Protein AF-A0A2T4ZA28-F1 (afdb_monomer)

Organism: NCBI:txid1121389

Secondary structure (DSSP, 8-state):
-------HHHHHHHHHHHHIIIIIHHHHHTT--HHHHHHHHHHHHHSS--HHHH--TTTS-HHHHHHHHHHHHHHS------------

pLDDT: mean 70.66, std 9.19, range [39.12, 84.0]

Solvent-accessible surface area (backbone atoms only — not comparable to full-atom values): 5545 Å² total; per-residue (Å²): 133,85,81,78,79,72,54,73,71,52,56,53,51,51,50,51,50,46,47,46,61,70,46,30,55,68,26,46,79,73,75,37,47,59,64,51,51,53,53,51,54,48,29,66,74,61,71,68,71,58,69,79,80,67,58,48,80,91,82,45,54,74,67,56,49,48,53,49,52,51,51,39,40,75,70,72,80,48,75,90,73,77,81,78,78,82,83,124

Foldseek 3Di:
DDPPPDDPVVVVVVVVVCCCVVPAPVQVVVVHGVLLVLVVVVCVVVVDDDLVRSDPVVPADSVRSVVSVVVCVVPPVDDDDDPPPPPD

Nearest PDB structures (foldseek):
  3vb2-assembly1_B  TM=7.248E-01  e=6.885E-01  Escherichia coli K-12
  5x80-assembly1_B  TM=6.513E-01  e=7.869E-01  Mycobacterium tuberculosis H37Rv
  3vod-assembly1_A  TM=7.557E-01  e=1.536E+00  Escherichia coli K-12
  4jba-assembly1_B  TM=7.030E-01  e=1.436E+00  Escherichia coli K-12
  3voe-assembly1_B  TM=7.514E-01  e=2.452E+00  Escherichia coli K-12

Structure (mmCIF, N/CA/C/O backbone):
data_AF-A0A2T4ZA28-F1
#
_entry.id   AF-A0A2T4ZA28-F1
#
loop_
_atom_site.group_PDB
_atom_site.id
_atom_site.type_symbol
_atom_site.label_atom_id
_atom_site.label_alt_id
_atom_site.label_comp_id
_atom_site.label_asym_id
_atom_site.label_entity_id
_atom_site.label_seq_id
_atom_site.pdbx_PDB_ins_code
_atom_site.Cartn_x
_atom_site.Cartn_y
_atom_site.Cartn_z
_atom_site.occupancy
_atom_site.B_iso_or_equiv
_atom_site.auth_seq_id
_atom_site.auth_comp_id
_atom_site.auth_asym_id
_atom_site.auth_atom_id
_atom_site.pdbx_PDB_model_num
ATOM 1 N N . MET A 1 1 ? 17.813 -16.195 -34.804 1.00 39.12 1 MET A N 1
ATOM 2 C CA . MET A 1 1 ? 17.198 -15.167 -33.938 1.00 39.12 1 MET A CA 1
ATOM 3 C C . MET A 1 1 ? 17.655 -15.454 -32.519 1.00 39.12 1 MET A C 1
ATOM 5 O O . MET A 1 1 ? 17.397 -16.549 -32.039 1.00 39.12 1 MET A O 1
ATOM 9 N N . ALA A 1 2 ? 18.441 -14.569 -31.906 1.00 42.38 2 ALA A N 1
ATOM 10 C CA . ALA A 1 2 ? 18.934 -14.788 -30.549 1.00 42.38 2 ALA A CA 1
ATOM 11 C C . ALA A 1 2 ? 17.788 -14.540 -29.558 1.00 42.38 2 ALA A C 1
ATOM 13 O O . ALA A 1 2 ? 17.291 -13.420 -29.467 1.00 42.38 2 ALA A O 1
ATOM 14 N N . ASN A 1 3 ? 17.358 -15.583 -28.844 1.00 50.06 3 ASN A N 1
ATOM 15 C CA . ASN A 1 3 ? 16.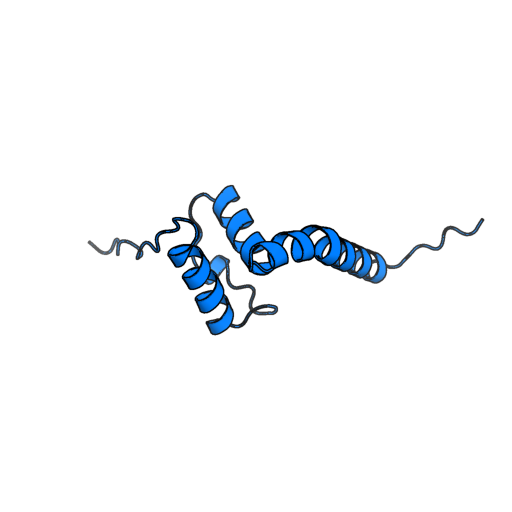490 -15.439 -27.679 1.00 50.06 3 ASN A CA 1
ATOM 16 C C . ASN A 1 3 ? 17.288 -14.695 -26.608 1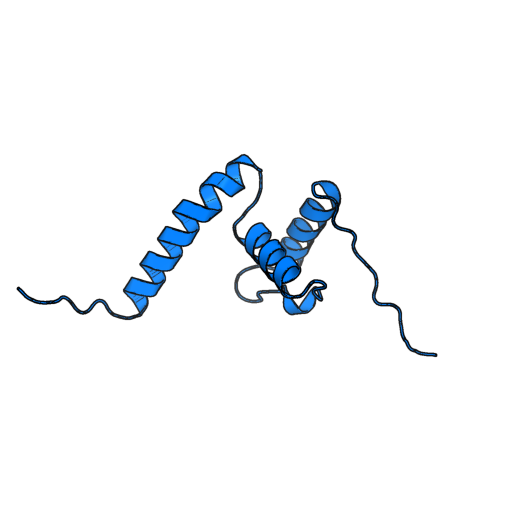.00 50.06 3 ASN A C 1
ATOM 18 O O . ASN A 1 3 ? 18.118 -15.291 -25.922 1.00 50.06 3 ASN A O 1
ATOM 22 N N . ALA A 1 4 ? 17.087 -13.381 -26.509 1.00 56.16 4 ALA A N 1
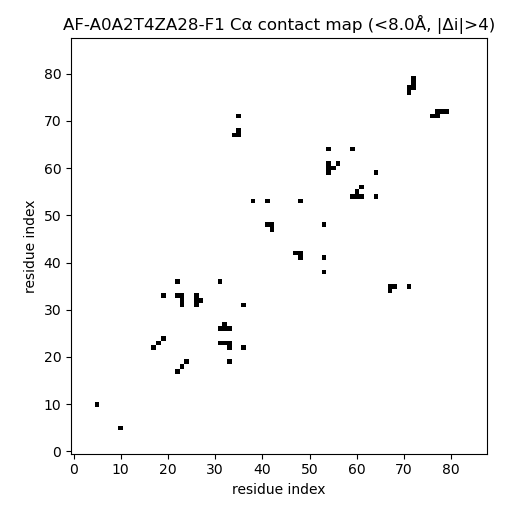ATOM 23 C CA . ALA A 1 4 ? 17.622 -12.590 -25.415 1.00 56.16 4 ALA A CA 1
ATOM 24 C C . ALA A 1 4 ? 16.974 -13.105 -24.124 1.00 56.16 4 ALA A C 1
ATOM 26 O O . ALA A 1 4 ? 15.817 -12.815 -23.831 1.00 56.16 4 ALA A O 1
ATOM 27 N N . HIS A 1 5 ? 17.701 -13.945 -23.391 1.00 59.41 5 HIS A N 1
ATOM 28 C CA . HIS A 1 5 ? 17.269 -14.446 -22.098 1.00 59.41 5 HIS A CA 1
ATOM 29 C C . HIS A 1 5 ? 17.334 -13.269 -21.121 1.00 59.41 5 HIS A C 1
ATOM 31 O O . HIS A 1 5 ? 18.386 -12.948 -20.569 1.00 59.41 5 HIS A O 1
ATOM 37 N N . TYR A 1 6 ? 16.221 -12.550 -20.983 1.00 65.81 6 TYR A N 1
ATOM 38 C CA . TYR A 1 6 ? 16.113 -11.465 -20.024 1.00 65.81 6 TYR A CA 1
ATOM 39 C C . TYR A 1 6 ? 16.341 -12.033 -18.618 1.00 65.81 6 TYR A C 1
ATOM 41 O O . TYR A 1 6 ? 15.722 -13.022 -18.224 1.00 65.81 6 TYR A O 1
ATOM 49 N N . GLY A 1 7 ? 17.279 -11.447 -17.872 1.00 72.25 7 GLY A N 1
ATOM 50 C CA . GLY A 1 7 ? 17.554 -11.871 -16.500 1.00 72.25 7 GLY A CA 1
ATOM 51 C C . GLY A 1 7 ? 16.323 -11.694 -15.606 1.00 72.25 7 GLY A C 1
ATOM 52 O O . GLY A 1 7 ? 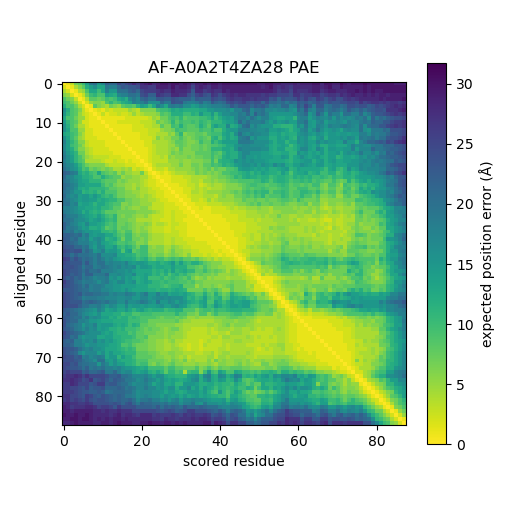15.462 -10.860 -15.884 1.00 72.25 7 GLY A O 1
ATOM 53 N N . PHE A 1 8 ? 16.259 -12.438 -14.500 1.00 74.19 8 PHE A N 1
ATOM 54 C CA . PHE A 1 8 ? 15.149 -12.392 -13.536 1.00 74.19 8 PHE A CA 1
ATOM 55 C C . PHE A 1 8 ? 14.745 -10.958 -13.130 1.00 74.19 8 PHE A C 1
ATOM 57 O O . PHE A 1 8 ? 13.560 -10.641 -13.059 1.00 74.19 8 PHE A O 1
ATOM 64 N N . GLY A 1 9 ? 15.716 -10.051 -12.969 1.00 71.75 9 GLY A N 1
ATOM 65 C CA . GLY A 1 9 ? 15.452 -8.644 -12.641 1.00 71.75 9 GLY A CA 1
ATOM 66 C C . GLY A 1 9 ? 14.674 -7.863 -13.711 1.00 71.75 9 GLY A C 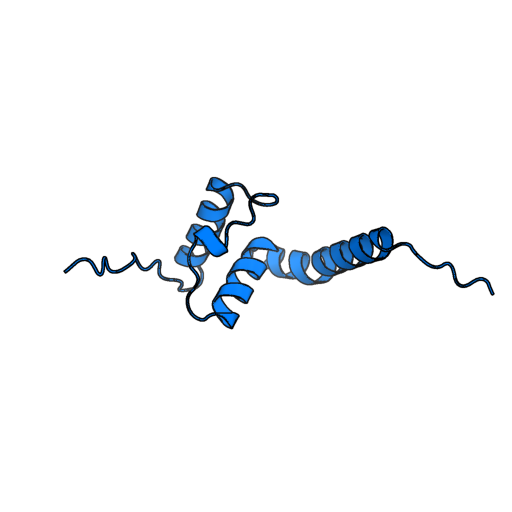1
ATOM 67 O O . GLY A 1 9 ? 13.942 -6.935 -13.376 1.00 71.75 9 GLY A O 1
ATOM 68 N N . TRP A 1 10 ? 14.779 -8.237 -14.989 1.00 81.56 10 TRP A N 1
ATOM 69 C CA . TRP A 1 10 ? 13.985 -7.623 -16.057 1.00 81.56 10 TRP A CA 1
ATOM 70 C C . TRP A 1 10 ? 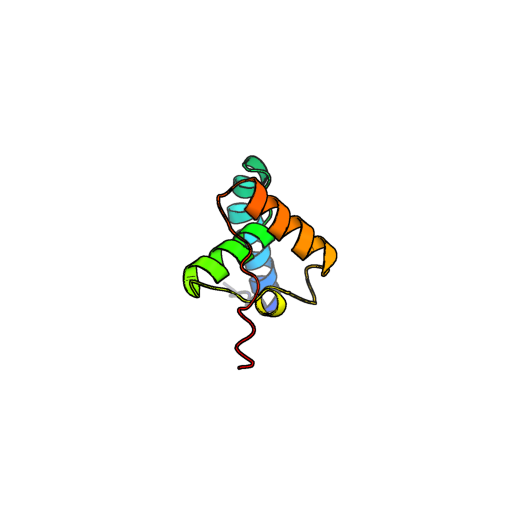12.516 -8.040 -15.959 1.00 81.56 10 TRP A C 1
ATOM 72 O O . TRP A 1 10 ? 11.640 -7.182 -16.010 1.00 81.56 10 TRP A O 1
ATOM 82 N N . TYR A 1 11 ? 12.244 -9.327 -15.717 1.00 69.44 11 TYR A N 1
ATOM 83 C CA . TYR A 1 11 ? 10.879 -9.813 -15.493 1.00 69.44 11 TYR A CA 1
ATOM 84 C C . TYR A 1 11 ? 10.247 -9.196 -14.246 1.00 69.44 11 TYR A C 1
ATOM 86 O O . TYR A 1 11 ? 9.081 -8.815 -14.290 1.00 69.44 11 TYR A O 1
ATOM 94 N N . LEU A 1 12 ? 11.020 -9.025 -13.168 1.00 66.00 12 LEU A N 1
ATOM 95 C CA . LEU A 1 12 ? 10.551 -8.345 -11.960 1.00 66.00 12 LEU A CA 1
ATOM 96 C C . LEU A 1 12 ? 10.119 -6.901 -12.264 1.00 66.00 12 LEU A C 1
ATOM 98 O O . LEU A 1 12 ? 9.061 -6.458 -11.830 1.00 66.00 12 LEU A O 1
ATOM 102 N N . LYS A 1 13 ? 10.911 -6.188 -13.073 1.00 72.62 13 LYS A N 1
ATOM 103 C CA . LYS A 1 13 ? 10.623 -4.814 -13.499 1.00 72.62 13 LYS A CA 1
ATOM 104 C C . LYS A 1 13 ? 9.409 -4.724 -14.426 1.00 72.62 13 LYS A C 1
ATOM 106 O O . LYS A 1 13 ? 8.642 -3.771 -14.331 1.00 72.62 13 LYS A O 1
ATOM 111 N N . GLU A 1 14 ? 9.228 -5.679 -15.334 1.00 76.69 14 GLU A N 1
ATOM 112 C CA . GLU A 1 14 ? 8.050 -5.705 -16.208 1.00 76.69 14 GLU A CA 1
ATOM 113 C C . GLU A 1 14 ? 6.775 -6.083 -15.446 1.00 76.69 14 GLU A C 1
ATOM 115 O O . GLU A 1 14 ? 5.725 -5.490 -15.692 1.00 76.69 14 GLU A O 1
ATOM 120 N N . ALA A 1 15 ? 6.868 -6.987 -14.466 1.00 69.44 15 ALA A N 1
ATOM 121 C CA . ALA A 1 15 ? 5.767 -7.293 -13.559 1.00 69.44 15 ALA A CA 1
ATOM 122 C C . ALA A 1 15 ? 5.370 -6.066 -12.723 1.00 69.44 15 ALA A C 1
ATOM 124 O O . ALA A 1 15 ? 4.191 -5.727 -12.666 1.00 69.44 15 ALA A O 1
ATOM 125 N N . ASP A 1 16 ? 6.341 -5.345 -12.157 1.00 67.94 16 ASP A N 1
ATOM 126 C CA . ASP A 1 16 ? 6.109 -4.104 -11.407 1.00 67.94 16 ASP A CA 1
ATOM 127 C C . ASP A 1 16 ? 5.437 -3.013 -12.264 1.00 67.94 16 ASP A C 1
ATOM 129 O O . ASP A 1 16 ? 4.444 -2.401 -11.862 1.00 67.94 16 ASP A O 1
ATOM 133 N N . LYS A 1 17 ? 5.889 -2.835 -13.513 1.00 75.06 17 LYS A N 1
ATOM 134 C CA . LYS A 1 17 ? 5.245 -1.926 -14.477 1.00 75.06 17 LYS A CA 1
ATOM 135 C C . LYS A 1 17 ? 3.825 -2.351 -14.832 1.00 75.06 17 LYS A C 1
ATOM 137 O O . LYS A 1 17 ? 2.966 -1.488 -15.018 1.00 75.06 17 LYS A O 1
ATOM 142 N N . ALA A 1 18 ? 3.576 -3.651 -14.983 1.00 71.62 18 ALA A N 1
ATOM 143 C CA . ALA A 1 18 ? 2.247 -4.171 -15.272 1.00 71.62 18 ALA A CA 1
ATOM 144 C C . ALA A 1 18 ? 1.310 -3.940 -14.080 1.00 71.62 18 ALA A C 1
ATOM 146 O O . ALA A 1 18 ? 0.219 -3.406 -14.268 1.00 71.62 18 ALA A O 1
ATOM 147 N N . ILE A 1 19 ? 1.764 -4.236 -12.859 1.00 68.81 19 IL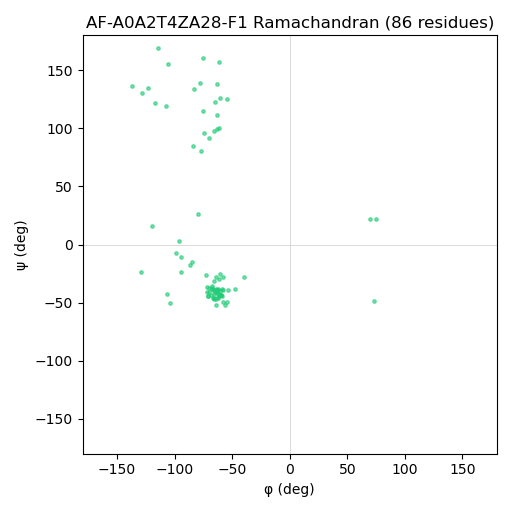E A N 1
ATOM 148 C CA . ILE A 1 19 ? 1.034 -3.938 -11.622 1.00 68.81 19 ILE A CA 1
ATOM 149 C C . ILE A 1 19 ? 0.727 -2.440 -11.558 1.00 68.81 19 ILE A C 1
ATOM 151 O O . ILE A 1 19 ? -0.432 -2.055 -11.484 1.00 68.81 19 ILE A O 1
ATOM 155 N N . THR A 1 20 ? 1.724 -1.577 -11.730 1.00 68.06 20 THR A N 1
ATOM 156 C CA . THR A 1 20 ? 1.533 -0.120 -11.774 1.00 68.06 20 THR A CA 1
ATOM 157 C C . THR A 1 20 ? 0.489 0.295 -12.822 1.00 68.06 20 THR A C 1
ATOM 159 O O . THR A 1 20 ? -0.454 1.029 -12.534 1.00 68.06 20 THR A O 1
ATOM 162 N N . ARG A 1 21 ? 0.590 -0.206 -14.057 1.00 71.75 21 ARG A N 1
ATOM 163 C CA . ARG A 1 21 ? -0.303 0.196 -15.155 1.00 71.75 21 ARG A CA 1
ATOM 164 C C . ARG A 1 21 ? -1.745 -0.271 -14.961 1.00 71.75 21 ARG A C 1
ATOM 166 O O . ARG A 1 21 ? -2.669 0.486 -15.265 1.00 71.75 21 ARG A O 1
ATOM 173 N N . TYR A 1 22 ? -1.934 -1.515 -14.533 1.00 69.81 22 TYR A N 1
ATOM 174 C CA . TYR A 1 22 ? -3.249 -2.154 -14.481 1.00 69.81 22 TYR A CA 1
ATOM 175 C C . TYR A 1 22 ? -3.926 -2.024 -13.118 1.00 69.81 22 TYR A C 1
ATOM 177 O O . TYR A 1 22 ? -5.151 -2.057 -13.057 1.00 69.81 22 TYR A O 1
ATOM 185 N N . VAL A 1 23 ? -3.154 -1.824 -12.050 1.00 70.62 23 VAL A N 1
ATOM 186 C CA . VAL A 1 23 ? -3.653 -1.725 -10.676 1.00 70.62 23 VAL A CA 1
ATOM 187 C C . VAL A 1 23 ? -3.664 -0.268 -10.216 1.00 70.62 23 VAL A C 1
ATOM 189 O O . VAL A 1 23 ? -4.713 0.213 -9.805 1.00 70.62 23 VAL A O 1
ATOM 192 N N . GLU A 1 24 ? -2.578 0.505 -10.355 1.00 72.25 24 GLU A N 1
ATOM 193 C CA . GLU A 1 24 ? -2.572 1.873 -9.798 1.00 72.25 24 GLU A CA 1
ATOM 194 C C . GLU A 1 24 ? -3.484 2.855 -10.529 1.00 72.25 24 GLU A C 1
ATOM 196 O O . GLU A 1 24 ? -4.082 3.705 -9.876 1.00 72.25 24 GLU A O 1
ATOM 201 N N . ARG A 1 25 ? -3.608 2.784 -11.860 1.00 73.62 25 ARG A N 1
ATOM 202 C CA . ARG A 1 25 ? -4.416 3.770 -12.600 1.00 73.62 25 ARG A CA 1
ATOM 203 C C . ARG A 1 25 ? -5.911 3.700 -12.232 1.00 73.62 25 ARG A C 1
ATOM 205 O O . ARG A 1 25 ? -6.440 4.737 -11.837 1.00 73.62 25 ARG A O 1
ATOM 212 N N . PRO A 1 26 ? -6.582 2.530 -12.269 1.00 78.44 26 PRO A N 1
ATOM 213 C CA . PRO A 1 26 ? -7.980 2.424 -11.836 1.00 78.44 26 PRO A CA 1
ATOM 214 C C . PRO A 1 26 ? -8.172 2.692 -10.337 1.00 78.44 26 PRO A C 1
ATOM 216 O O . PRO A 1 26 ? -9.208 3.206 -9.921 1.00 78.44 26 PRO A O 1
ATOM 219 N N . LEU A 1 27 ? -7.177 2.353 -9.509 1.00 77.62 27 LEU A N 1
ATOM 220 C CA . LEU A 1 27 ? -7.228 2.630 -8.075 1.00 77.62 27 LEU A CA 1
ATOM 221 C C . LEU A 1 27 ? -7.115 4.128 -7.784 1.00 77.62 27 LEU A C 1
ATOM 223 O O . LEU A 1 27 ? -7.891 4.637 -6.978 1.00 77.62 27 LEU A O 1
ATOM 227 N N . LYS A 1 28 ? -6.244 4.863 -8.486 1.00 79.88 28 LYS A N 1
ATOM 228 C CA . LYS A 1 28 ? -6.102 6.319 -8.329 1.00 79.88 28 LYS A CA 1
ATOM 229 C C . LYS A 1 28 ? -7.396 7.071 -8.612 1.00 79.88 28 LYS A C 1
ATOM 231 O O . LYS A 1 28 ? -7.706 8.008 -7.885 1.00 79.88 28 LYS A O 1
ATOM 236 N N . GLU A 1 29 ? -8.173 6.644 -9.604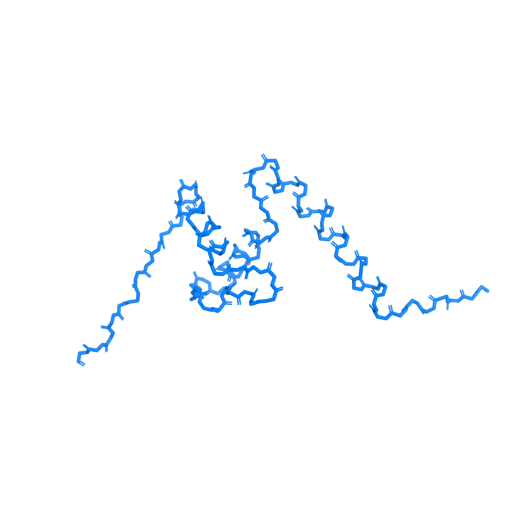 1.00 81.38 29 GLU A N 1
ATOM 237 C CA . GLU A 1 29 ? -9.497 7.221 -9.897 1.00 81.38 29 GLU A CA 1
ATOM 238 C C . GLU A 1 29 ? -10.474 7.069 -8.720 1.00 81.38 29 GLU A C 1
ATOM 240 O O . GLU A 1 29 ? -11.380 7.880 -8.545 1.00 81.38 29 GLU A O 1
ATOM 245 N N . LYS A 1 30 ? -10.254 6.064 -7.867 1.00 75.81 30 LYS A N 1
ATOM 246 C CA . LYS A 1 30 ? -10.997 5.831 -6.625 1.00 75.81 30 LYS A CA 1
ATOM 247 C C . LYS A 1 30 ? -10.292 6.402 -5.390 1.00 75.81 30 LYS A C 1
ATOM 249 O O . LYS A 1 30 ? -10.796 6.247 -4.283 1.00 75.81 30 LYS A O 1
ATOM 254 N N . GLY A 1 31 ? -9.154 7.084 -5.539 1.00 78.75 31 GLY A N 1
ATOM 255 C CA . GLY A 1 31 ? -8.328 7.565 -4.425 1.00 78.75 31 GLY A CA 1
ATOM 256 C C . GLY A 1 31 ? -7.614 6.448 -3.655 1.00 78.75 31 GLY A C 1
ATOM 257 O O . GLY A 1 31 ? -7.273 6.632 -2.494 1.00 78.75 31 GLY A O 1
ATOM 258 N N . LEU A 1 32 ? -7.422 5.292 -4.287 1.00 79.38 32 LEU A N 1
ATOM 259 C CA . LEU A 1 32 ? -6.759 4.118 -3.733 1.00 79.38 32 LEU A CA 1
ATOM 260 C C . LEU A 1 32 ? -5.356 3.964 -4.341 1.00 79.38 32 LEU A C 1
ATOM 262 O O . LEU A 1 32 ? -5.074 4.411 -5.454 1.00 79.38 32 LEU A O 1
ATOM 266 N N . THR A 1 33 ? -4.469 3.293 -3.614 1.00 79.06 33 THR A N 1
ATOM 267 C CA . THR A 1 33 ? -3.106 2.949 -4.058 1.00 79.06 33 THR A CA 1
ATOM 268 C C . THR A 1 33 ? -2.957 1.436 -4.184 1.00 79.06 33 THR A C 1
ATOM 270 O O . THR A 1 33 ? -3.805 0.691 -3.691 1.00 79.06 33 THR A O 1
ATOM 273 N N . HIS A 1 34 ? -1.869 0.946 -4.788 1.00 75.56 34 HIS A N 1
ATOM 274 C CA . HIS A 1 34 ? -1.634 -0.502 -4.859 1.00 75.56 34 HIS A CA 1
ATOM 275 C C . HIS A 1 34 ? -1.581 -1.162 -3.468 1.00 75.56 34 HIS A C 1
ATOM 277 O O . HIS A 1 34 ? -1.958 -2.322 -3.333 1.00 75.56 34 HIS A O 1
ATOM 283 N N . PHE A 1 35 ? -1.181 -0.423 -2.426 1.00 77.88 35 PHE A N 1
ATOM 284 C CA . PHE A 1 35 ? -1.198 -0.913 -1.048 1.00 77.88 35 PHE A CA 1
ATOM 285 C C . PHE A 1 35 ? -2.616 -1.124 -0.516 1.00 77.88 35 PHE A C 1
ATOM 287 O O . PHE A 1 35 ? -2.861 -2.127 0.148 1.00 77.88 35 PHE A O 1
ATOM 294 N N . HIS A 1 36 ? -3.570 -0.256 -0.875 1.00 78.00 36 HIS A N 1
ATOM 295 C CA . HIS A 1 36 ? -4.983 -0.500 -0.563 1.00 78.00 36 HIS A CA 1
ATOM 296 C C . HIS A 1 36 ? -5.432 -1.823 -1.194 1.00 78.00 36 HIS A C 1
ATOM 298 O O . HIS A 1 36 ? -6.039 -2.651 -0.526 1.00 78.00 36 HIS A O 1
ATOM 304 N N . TRP A 1 37 ? -5.061 -2.083 -2.454 1.00 78.06 37 TRP A N 1
ATOM 305 C CA . TRP A 1 37 ? -5.356 -3.367 -3.098 1.00 78.06 37 TRP A CA 1
ATOM 306 C C . TRP A 1 37 ? -4.669 -4.556 -2.418 1.00 78.06 37 TRP A C 1
ATOM 308 O O . TRP A 1 37 ? -5.303 -5.593 -2.257 1.00 78.06 37 TRP A O 1
ATOM 318 N N . GLN A 1 38 ? -3.415 -4.430 -1.981 1.00 77.00 38 GLN A N 1
ATOM 319 C CA . GLN A 1 38 ? -2.731 -5.511 -1.262 1.00 77.00 38 GLN A CA 1
ATOM 320 C C . GLN A 1 38 ? -3.444 -5.859 0.048 1.00 77.00 38 GLN A C 1
ATOM 322 O O . GLN A 1 38 ? -3.660 -7.038 0.328 1.00 77.00 38 GLN A O 1
ATOM 327 N N . VAL A 1 39 ? -3.860 -4.844 0.811 1.00 77.38 39 VAL A N 1
ATOM 328 C CA . VAL A 1 39 ? -4.628 -5.023 2.051 1.00 77.38 39 VAL A CA 1
ATOM 329 C C . VAL A 1 39 ? -5.992 -5.658 1.764 1.00 77.38 39 VAL A C 1
ATOM 331 O O . VAL A 1 39 ? -6.357 -6.641 2.412 1.00 77.38 39 VAL A O 1
ATOM 334 N N . LEU A 1 40 ? -6.715 -5.162 0.753 1.00 74.94 40 LEU A N 1
ATOM 335 C CA . LEU A 1 40 ? -7.996 -5.718 0.302 1.00 74.94 40 LEU A CA 1
ATOM 336 C C . LEU A 1 40 ? -7.868 -7.188 -0.108 1.00 74.94 40 LEU A C 1
ATOM 338 O O . LEU A 1 40 ? -8.647 -8.026 0.335 1.00 74.94 40 LEU A O 1
ATOM 342 N N . ASN A 1 41 ? -6.877 -7.508 -0.939 1.00 75.50 41 ASN A N 1
ATOM 343 C CA . ASN A 1 41 ? -6.672 -8.847 -1.476 1.00 75.50 41 ASN A CA 1
ATOM 344 C C . ASN A 1 41 ? -6.288 -9.841 -0.373 1.00 75.50 41 ASN A C 1
ATOM 346 O O . ASN A 1 41 ? -6.784 -10.965 -0.352 1.00 75.50 41 ASN A O 1
ATOM 350 N N . ARG A 1 42 ? -5.451 -9.413 0.580 1.00 73.25 42 ARG A N 1
ATOM 351 C CA . ARG A 1 42 ? -5.082 -10.236 1.734 1.00 73.25 42 ARG A CA 1
ATOM 352 C C . ARG A 1 42 ? -6.281 -10.502 2.645 1.00 73.25 42 ARG A C 1
ATOM 354 O O . ARG A 1 42 ? -6.534 -11.650 2.992 1.00 73.25 42 ARG A O 1
ATOM 361 N N . THR A 1 43 ? -7.058 -9.462 2.944 1.00 72.44 43 THR A N 1
ATOM 362 C CA . THR A 1 43 ? -8.275 -9.580 3.759 1.00 72.44 43 THR A CA 1
ATOM 363 C C . THR A 1 43 ? -9.330 -10.448 3.070 1.00 72.44 43 THR A C 1
ATOM 365 O O . THR A 1 43 ? -9.978 -11.255 3.722 1.00 72.44 43 THR A O 1
ATOM 368 N N . HIS A 1 44 ? -9.479 -10.341 1.746 1.00 72.44 44 HIS A N 1
ATOM 369 C CA . HIS A 1 44 ? -10.388 -11.184 0.968 1.00 72.44 44 HIS A CA 1
ATOM 370 C C . HIS A 1 44 ? -10.000 -12.668 1.011 1.00 72.44 44 HIS A C 1
ATOM 372 O O . HIS A 1 44 ? -10.876 -13.519 1.136 1.00 72.44 44 HIS A O 1
ATOM 378 N N . MET A 1 45 ? -8.703 -12.977 0.916 1.00 71.00 45 MET A N 1
ATOM 379 C CA . MET A 1 45 ? -8.210 -14.354 0.966 1.00 71.00 45 MET A CA 1
ATOM 380 C C . MET A 1 45 ? -8.315 -14.981 2.359 1.00 71.00 45 MET A C 1
ATOM 382 O O . MET A 1 45 ? -8.727 -16.133 2.476 1.00 71.00 45 MET A O 1
ATOM 386 N N . ASP A 1 46 ? -7.933 -14.233 3.395 1.00 73.75 46 ASP A N 1
ATOM 387 C CA . ASP A 1 46 ? -7.799 -14.763 4.756 1.00 73.75 46 ASP A CA 1
ATOM 388 C C . ASP A 1 46 ? -9.079 -14.552 5.597 1.00 73.75 46 ASP A C 1
ATOM 390 O O . ASP A 1 46 ? -9.210 -15.102 6.690 1.00 73.75 46 ASP A O 1
ATOM 394 N N . GLY A 1 47 ? -10.038 -13.755 5.108 1.00 68.94 47 GLY A N 1
ATOM 395 C CA . GLY A 1 47 ? -11.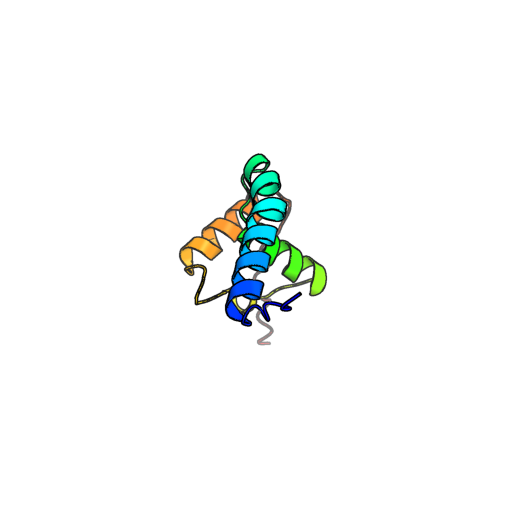279 -13.366 5.792 1.00 68.94 47 GLY A CA 1
ATOM 396 C C . GLY A 1 47 ? -11.059 -12.360 6.927 1.00 68.94 47 GLY A C 1
ATOM 397 O O . GLY A 1 47 ? -11.719 -11.325 6.982 1.00 68.94 47 GLY A O 1
ATOM 398 N N . ILE A 1 48 ? -10.099 -12.641 7.810 1.00 70.50 48 ILE A N 1
ATOM 399 C CA . ILE A 1 48 ? -9.627 -11.762 8.883 1.00 70.50 48 ILE A CA 1
ATOM 400 C C . ILE A 1 48 ? -8.106 -11.674 8.772 1.00 70.50 48 ILE A C 1
ATOM 402 O O . ILE A 1 48 ? -7.415 -12.684 8.669 1.00 70.50 48 ILE A O 1
ATOM 406 N N . SER A 1 49 ? -7.567 -10.457 8.790 1.00 71.00 49 SER A N 1
ATOM 407 C CA . SER A 1 49 ? -6.125 -10.220 8.739 1.00 71.00 49 SER A CA 1
ATOM 408 C C . SER A 1 49 ? -5.672 -9.404 9.941 1.00 71.00 49 SER A C 1
ATOM 410 O O . SER A 1 49 ? -6.284 -8.402 10.298 1.00 71.00 49 SER A O 1
ATOM 412 N N . ILE A 1 50 ? -4.577 -9.846 10.554 1.00 72.56 50 ILE A N 1
ATOM 413 C CA . ILE A 1 50 ? -3.917 -9.155 11.661 1.00 72.56 50 ILE A CA 1
ATOM 414 C C . ILE A 1 50 ? -3.008 -8.071 11.065 1.00 72.56 50 ILE A C 1
ATOM 416 O O . ILE A 1 50 ? -2.276 -8.333 10.108 1.00 72.56 50 ILE A O 1
ATOM 420 N N . LYS A 1 51 ? -3.049 -6.857 11.619 1.00 71.25 51 LYS A N 1
ATOM 421 C CA . LYS A 1 51 ? -2.333 -5.673 11.112 1.00 71.25 51 LYS A CA 1
ATOM 422 C C . LYS A 1 51 ? -0.834 -5.919 10.926 1.00 71.25 51 LYS A C 1
ATOM 424 O O . LYS A 1 51 ? -0.249 -5.511 9.926 1.00 71.25 51 LYS A O 1
ATOM 429 N N . GLU A 1 52 ? -0.224 -6.656 11.844 1.00 70.00 52 GLU A N 1
ATOM 430 C CA . GLU A 1 52 ? 1.188 -7.034 11.821 1.00 70.00 52 GLU A CA 1
ATOM 431 C C . GLU A 1 52 ? 1.549 -7.889 10.597 1.00 70.00 52 GLU A C 1
ATOM 433 O O . GLU A 1 52 ? 2.667 -7.793 10.093 1.00 70.00 52 GLU A O 1
ATOM 438 N N . ASN A 1 53 ? 0.597 -8.671 10.077 1.00 69.06 53 ASN A N 1
ATOM 439 C CA . ASN A 1 53 ? 0.766 -9.499 8.879 1.00 69.06 53 ASN A CA 1
ATOM 440 C C . ASN A 1 53 ? 0.502 -8.722 7.579 1.00 69.06 53 ASN A C 1
ATOM 442 O O . ASN A 1 53 ? 0.879 -9.180 6.501 1.00 69.06 53 ASN A O 1
ATOM 446 N N . LEU A 1 54 ? -0.129 -7.549 7.673 1.00 68.69 54 LEU A N 1
ATOM 447 C CA . LEU A 1 54 ? -0.320 -6.610 6.563 1.00 68.69 54 LEU A CA 1
ATOM 448 C C . LEU A 1 54 ? 0.875 -5.660 6.406 1.00 68.69 54 LEU A C 1
ATOM 450 O O . LEU A 1 54 ? 1.049 -5.037 5.358 1.00 68.69 54 LEU A O 1
ATOM 454 N N . TYR A 1 55 ? 1.712 -5.551 7.439 1.00 64.56 55 TYR A N 1
ATOM 455 C CA . TYR A 1 55 ? 2.844 -4.641 7.455 1.00 64.56 55 TYR A CA 1
ATOM 456 C C . TYR A 1 55 ? 4.000 -5.130 6.576 1.00 64.56 55 TYR A C 1
ATOM 458 O O . TYR A 1 55 ? 4.884 -5.885 6.991 1.00 64.56 55 TYR A O 1
ATOM 466 N N . ALA A 1 56 ? 4.042 -4.624 5.345 1.00 62.81 56 ALA A N 1
ATOM 467 C CA . ALA A 1 56 ? 5.181 -4.776 4.454 1.00 62.81 56 ALA A CA 1
ATOM 468 C C . ALA A 1 56 ? 6.316 -3.814 4.866 1.00 62.81 56 ALA A C 1
ATOM 470 O O . ALA A 1 56 ? 6.495 -2.766 4.247 1.00 62.81 56 ALA A O 1
ATOM 471 N N . ARG A 1 57 ? 7.103 -4.200 5.891 1.00 54.50 57 ARG A N 1
ATOM 472 C CA . ARG A 1 57 ? 8.238 -3.449 6.500 1.00 54.50 57 ARG A CA 1
ATOM 473 C C . ARG A 1 57 ? 9.157 -2.699 5.532 1.00 54.50 57 ARG A C 1
ATOM 475 O O . ARG A 1 57 ? 9.802 -1.739 5.936 1.00 54.50 57 ARG A O 1
ATOM 482 N N . HIS A 1 58 ? 9.276 -3.174 4.296 1.00 59.09 58 HIS A N 1
ATOM 483 C CA . HIS A 1 58 ? 10.190 -2.632 3.292 1.00 59.09 58 HIS A CA 1
ATOM 484 C C . HIS A 1 58 ? 9.533 -1.676 2.287 1.00 59.09 58 HIS A C 1
ATOM 486 O O . HIS A 1 58 ? 10.248 -1.063 1.501 1.00 59.09 58 HIS A O 1
ATOM 492 N N . TYR A 1 59 ? 8.205 -1.541 2.303 1.00 64.25 59 TYR A N 1
ATOM 493 C CA . TYR A 1 59 ? 7.453 -0.822 1.269 1.00 64.25 59 TYR A CA 1
ATOM 494 C C . TYR A 1 59 ? 6.481 0.222 1.824 1.00 64.25 59 TYR A C 1
ATOM 496 O O . TYR A 1 59 ? 6.157 1.176 1.123 1.00 64.25 59 TYR A O 1
ATOM 504 N N . VAL A 1 60 ? 6.051 0.070 3.078 1.00 72.25 60 VAL A N 1
ATOM 505 C CA . VAL A 1 60 ? 5.123 0.982 3.756 1.00 72.25 60 VAL A CA 1
ATOM 506 C C . VAL A 1 60 ? 5.635 1.199 5.170 1.00 72.25 60 VAL A C 1
ATOM 508 O O . VAL A 1 60 ? 6.047 0.239 5.817 1.00 72.25 60 VAL A O 1
ATOM 511 N N . SER A 1 61 ? 5.632 2.438 5.658 1.00 79.81 61 SER A N 1
ATOM 512 C CA . SER A 1 61 ? 5.891 2.715 7.074 1.00 79.81 61 SER A CA 1
ATOM 513 C C . SER A 1 61 ? 4.666 2.362 7.934 1.00 79.81 61 SER A C 1
ATOM 515 O O . SER A 1 61 ? 3.553 2.291 7.412 1.00 79.81 61 SER A O 1
ATOM 517 N N . PRO A 1 62 ? 4.806 2.167 9.257 1.00 77.56 62 PRO A N 1
ATOM 518 C CA . PRO A 1 62 ? 3.656 1.866 10.111 1.00 77.56 62 PRO A CA 1
ATOM 519 C C . PRO A 1 62 ? 2.579 2.957 10.040 1.00 77.56 62 PRO A C 1
ATOM 521 O O . PRO A 1 62 ? 1.398 2.648 9.941 1.00 77.56 62 PRO A O 1
ATOM 524 N N . ALA A 1 63 ? 2.996 4.227 9.988 1.00 81.19 63 ALA A N 1
ATOM 525 C CA . ALA A 1 63 ? 2.089 5.366 9.860 1.00 81.19 63 ALA A CA 1
ATOM 526 C C . ALA A 1 63 ? 1.333 5.367 8.521 1.00 81.19 63 ALA A C 1
ATOM 528 O O . ALA A 1 63 ? 0.136 5.624 8.487 1.00 81.19 63 ALA A O 1
ATOM 529 N N . GLN A 1 64 ? 2.005 5.024 7.419 1.00 79.00 64 GLN A N 1
ATOM 530 C CA . GLN A 1 64 ? 1.346 4.914 6.114 1.00 79.00 64 GLN A CA 1
ATOM 531 C C . GLN A 1 64 ? 0.352 3.748 6.075 1.00 79.00 64 GLN A C 1
ATOM 533 O O . GLN A 1 64 ? -0.696 3.861 5.446 1.00 79.00 64 GLN A O 1
ATOM 538 N N . LEU A 1 65 ? 0.659 2.633 6.747 1.00 81.56 65 LEU A N 1
ATOM 539 C CA . LEU A 1 65 ? -0.286 1.528 6.888 1.00 81.56 65 LEU A CA 1
ATOM 540 C C . LEU A 1 65 ? -1.523 1.969 7.681 1.00 81.56 65 LEU A C 1
ATOM 542 O O . LEU A 1 65 ? -2.635 1.633 7.285 1.00 81.56 65 LEU A O 1
ATOM 546 N N . ASP A 1 66 ? -1.341 2.752 8.744 1.00 82.81 66 ASP A N 1
ATOM 547 C CA . ASP A 1 66 ? -2.448 3.307 9.530 1.00 82.81 66 ASP A CA 1
ATOM 548 C C . ASP A 1 66 ? -3.339 4.228 8.707 1.00 82.81 66 ASP A C 1
ATOM 550 O O . ASP A 1 66 ? -4.557 4.079 8.738 1.00 82.81 66 ASP A O 1
ATOM 554 N N . GLU A 1 67 ? -2.751 5.118 7.910 1.00 84.00 67 GLU A N 1
ATOM 555 C CA . GLU A 1 67 ? -3.501 5.984 6.996 1.00 84.00 67 GLU A CA 1
ATOM 556 C C . GLU A 1 67 ? -4.300 5.180 5.962 1.00 84.00 67 GLU A C 1
ATOM 558 O O . GLU A 1 67 ? -5.446 5.517 5.666 1.00 84.00 67 GLU A O 1
ATOM 563 N N . ILE A 1 68 ? -3.722 4.100 5.425 1.00 83.06 68 ILE A N 1
ATOM 564 C CA . ILE A 1 68 ? -4.402 3.206 4.477 1.00 83.06 68 ILE A CA 1
ATOM 565 C C . ILE A 1 68 ? -5.574 2.491 5.154 1.00 83.06 68 ILE A C 1
ATOM 567 O O . ILE A 1 68 ? -6.668 2.449 4.601 1.00 83.06 68 ILE A O 1
ATOM 571 N N . LEU A 1 69 ? -5.371 1.936 6.349 1.00 81.38 69 LEU A N 1
ATOM 572 C CA . LEU A 1 69 ? -6.428 1.230 7.076 1.00 81.38 69 LEU A CA 1
ATOM 573 C C . LEU A 1 69 ? -7.553 2.183 7.498 1.00 81.38 69 LEU A C 1
ATOM 575 O O . LEU A 1 69 ? -8.727 1.861 7.328 1.00 81.38 69 LEU A O 1
ATOM 579 N N . ASP A 1 70 ? -7.208 3.373 7.987 1.00 84.00 70 ASP A N 1
ATOM 580 C CA . ASP A 1 70 ? -8.167 4.408 8.373 1.00 84.00 70 ASP A CA 1
ATOM 581 C C . ASP A 1 70 ? -8.976 4.914 7.167 1.00 84.00 70 ASP A C 1
ATOM 583 O O . ASP A 1 70 ? -10.193 5.098 7.261 1.00 84.00 70 ASP A O 1
ATOM 587 N N . SER A 1 71 ? -8.343 5.062 5.996 1.00 81.75 71 SER A N 1
ATOM 588 C CA . SER A 1 71 ? -9.056 5.423 4.766 1.00 81.75 71 SER A CA 1
ATOM 589 C C . SER A 1 71 ? -10.092 4.359 4.371 1.00 81.75 71 SER A C 1
ATOM 591 O O . SER A 1 71 ? -11.201 4.712 3.963 1.00 81.75 71 SER A O 1
ATOM 593 N N . MET A 1 72 ? -9.766 3.073 4.550 1.00 77.62 72 MET A N 1
ATOM 594 C CA . MET A 1 72 ? -10.641 1.942 4.230 1.00 77.62 72 MET A CA 1
ATOM 595 C C . MET A 1 72 ? -11.809 1.820 5.213 1.00 77.62 72 MET A C 1
ATOM 597 O O . MET A 1 72 ? -12.944 1.602 4.788 1.00 77.62 72 MET A O 1
ATOM 601 N N . VAL A 1 73 ? -11.565 2.026 6.512 1.00 80.56 73 VAL A N 1
ATOM 602 C CA . VAL A 1 73 ? -12.620 2.071 7.542 1.00 80.56 73 VAL A CA 1
ATOM 603 C C . VAL A 1 73 ? -13.609 3.201 7.255 1.00 80.56 73 VAL A C 1
ATOM 605 O O . VAL A 1 73 ? -14.821 3.006 7.316 1.00 80.56 73 VAL A O 1
ATOM 608 N N . LYS A 1 74 ? -13.106 4.382 6.880 1.00 78.12 74 LYS A N 1
ATOM 609 C CA . LYS A 1 74 ? -13.940 5.563 6.615 1.00 78.12 74 LYS A CA 1
ATOM 610 C C . LYS A 1 74 ? -14.741 5.486 5.314 1.00 78.12 74 LYS A C 1
ATOM 612 O O . LYS A 1 74 ? -15.764 6.162 5.213 1.00 78.12 74 LYS A O 1
ATOM 617 N N . ARG A 1 75 ? -14.282 4.727 4.312 1.00 69.56 75 ARG A N 1
ATOM 618 C CA . ARG A 1 75 ? -14.903 4.683 2.973 1.00 69.56 75 ARG A CA 1
ATOM 619 C C . ARG A 1 75 ? -15.687 3.417 2.662 1.00 69.56 75 ARG A C 1
ATOM 621 O O . ARG A 1 75 ? -16.755 3.526 2.069 1.00 69.56 75 ARG A O 1
ATOM 628 N N . ASP A 1 76 ? -15.168 2.249 3.025 1.00 63.59 76 ASP A N 1
ATOM 629 C CA . ASP A 1 76 ? -15.527 0.996 2.346 1.00 63.59 76 ASP A CA 1
ATOM 630 C C . ASP A 1 76 ? -16.174 -0.048 3.278 1.00 63.59 76 ASP A C 1
ATOM 632 O O . ASP A 1 76 ? -16.275 -1.220 2.926 1.00 63.59 76 ASP A O 1
ATOM 636 N N . GLY A 1 77 ? -16.647 0.361 4.463 1.00 60.91 77 GLY A N 1
ATOM 637 C CA . GLY A 1 77 ? -17.386 -0.522 5.378 1.00 60.91 77 GLY A CA 1
ATOM 638 C C . GLY A 1 77 ? -16.515 -1.539 6.123 1.00 60.91 77 GLY A C 1
ATOM 639 O O . GLY A 1 77 ? -17.021 -2.563 6.579 1.00 60.91 77 GLY A O 1
ATOM 640 N N . TYR A 1 78 ? -15.213 -1.267 6.247 1.00 65.44 78 TYR A N 1
ATOM 641 C CA . TYR A 1 78 ? -14.305 -2.042 7.093 1.00 65.44 78 TYR A CA 1
ATOM 642 C C . TYR A 1 78 ? -14.474 -1.646 8.560 1.00 65.44 78 TYR A C 1
ATOM 644 O O . TYR A 1 78 ? -14.562 -0.464 8.886 1.00 65.44 78 TYR A O 1
ATOM 652 N N . TYR A 1 79 ? -14.460 -2.632 9.455 1.00 65.25 79 TYR A N 1
ATOM 653 C CA . TYR A 1 79 ? -14.502 -2.410 10.897 1.00 65.25 79 TYR A CA 1
ATOM 654 C C . TYR A 1 79 ? -13.208 -2.931 11.515 1.00 65.25 79 TYR A C 1
ATOM 656 O O . TYR A 1 79 ? -12.876 -4.108 11.371 1.00 65.25 79 TYR A O 1
ATOM 664 N N . GLY A 1 80 ? -12.471 -2.049 12.192 1.00 65.00 80 GLY A N 1
ATOM 665 C CA . GLY A 1 80 ? -11.395 -2.475 13.078 1.00 65.00 80 GLY A CA 1
ATOM 666 C C . GLY A 1 80 ? -12.005 -3.254 14.237 1.00 65.00 80 GLY A C 1
ATOM 667 O O . GLY A 1 80 ? -12.887 -2.741 14.923 1.00 65.00 80 GLY A O 1
ATOM 668 N N . VAL A 1 81 ? -11.567 -4.494 14.426 1.00 67.62 81 VAL A N 1
ATOM 669 C CA . VAL A 1 81 ? -11.972 -5.313 15.569 1.00 67.62 81 VAL A CA 1
ATOM 670 C C . VAL A 1 81 ? -10.770 -5.384 16.494 1.00 67.62 81 VAL A C 1
ATOM 672 O O . VAL A 1 81 ? -9.706 -5.844 16.075 1.00 67.62 81 VAL A O 1
ATOM 675 N N . GLU A 1 82 ? -10.907 -4.891 17.724 1.00 66.75 82 GLU A N 1
ATOM 676 C CA . GLU A 1 82 ? -9.879 -5.146 18.730 1.00 66.75 82 GLU A CA 1
ATOM 677 C C . GLU A 1 82 ? -9.822 -6.657 18.997 1.00 66.75 82 GLU A C 1
ATOM 679 O O . GLU A 1 82 ? -10.875 -7.306 19.045 1.00 66.75 82 GLU A O 1
ATOM 684 N N . PRO A 1 83 ? -8.621 -7.247 19.133 1.00 61.19 83 PRO A N 1
ATOM 685 C CA . PRO A 1 83 ? -8.509 -8.638 19.535 1.00 61.19 83 PRO A CA 1
ATOM 686 C C . PRO A 1 83 ? -9.270 -8.822 20.846 1.00 61.19 83 PRO A C 1
ATOM 688 O O . PRO A 1 83 ? -9.010 -8.113 21.817 1.00 61.19 83 PRO A O 1
ATOM 691 N N . ILE A 1 84 ? -10.215 -9.763 20.880 1.00 59.97 84 ILE A N 1
ATOM 692 C CA . ILE A 1 84 ? -10.810 -10.186 22.145 1.00 59.97 84 ILE A CA 1
ATOM 693 C C . ILE A 1 84 ? -9.664 -10.802 22.939 1.00 59.97 84 ILE A C 1
ATOM 695 O O . ILE A 1 84 ? -9.124 -11.836 22.542 1.00 59.97 84 ILE A O 1
ATOM 699 N N . ASP A 1 85 ? -9.267 -10.131 24.014 1.00 59.06 85 ASP A N 1
ATOM 700 C CA . ASP A 1 85 ? -8.266 -10.628 24.942 1.00 59.06 85 ASP A CA 1
ATOM 701 C C . ASP A 1 85 ? -8.807 -11.935 25.539 1.00 59.06 85 ASP A C 1
ATOM 703 O O . ASP A 1 85 ? -9.689 -11.936 26.396 1.00 59.06 85 ASP A O 1
ATOM 707 N N . SER A 1 86 ? -8.350 -13.078 25.021 1.00 56.56 86 SER A N 1
ATOM 708 C CA . SER A 1 86 ? -8.780 -14.408 25.469 1.00 56.56 86 SER A CA 1
ATOM 709 C C . SER A 1 86 ? -8.073 -14.833 26.761 1.00 56.56 86 SER A C 1
ATOM 711 O O . SER A 1 86 ? -7.895 -16.023 27.014 1.00 56.56 86 SER A O 1
ATOM 713 N N . SER A 1 87 ? -7.641 -13.859 27.560 1.00 54.84 87 SER A N 1
ATOM 714 C CA . SER A 1 87 ? -7.105 -14.039 28.902 1.00 54.84 87 SER A CA 1
ATOM 715 C C . SER A 1 87 ? -8.272 -14.102 29.893 1.00 54.84 87 SER A C 1
ATOM 717 O O . SER A 1 87 ? -8.679 -13.092 30.465 1.00 54.84 87 SER A O 1
ATOM 719 N N . SER A 1 88 ? -8.860 -15.285 30.066 1.00 46.41 88 SER A N 1
ATOM 720 C CA . SER A 1 88 ? -9.773 -15.612 31.174 1.00 46.41 88 SER A CA 1
ATOM 721 C C . SER A 1 88 ? -9.308 -16.883 31.863 1.00 46.41 88 SER A C 1
ATOM 723 O O . SER A 1 88 ? -8.934 -17.828 31.133 1.00 46.41 88 SER A O 1
#

Mean predicted aligned error: 11.6 Å

InterPro domains:
  IPR036388 Winged helix-like DNA-binding domain superfamily [G3DSA:1.10.10.10] (4-78)
  IPR036390 Winged helix DNA-binding domain superfamily [SSF46785] (7-75)

Sequence (88 aa):
MANAHYGFGWYLKEADKAITRYVERPLKEKGLTHFHWQVLNRTHMDGISIKENLYARHYVSPAQLDEILDSMVKRDGYYGVEPIDSSS

Radius of gyration: 17.27 Å; Cα contacts (8 Å, |Δi|>4): 37; chains: 1; bounding box: 36×23×65 Å